Protein AF-A0A957K7X6-F1 (afdb_monomer)

pLDDT: mean 81.8, std 12.5, range [48.16, 97.62]

Secondary structure (DSSP, 8-state):
---SGGGHHHHHHHHHHHHHHHHHHHHHHTT--HHHHHHHHHHHHHHHHHHHHHHHHHHHHHHHHHT-TTS-HHHHHHHHHHHHHHTTSHHHHHHHHHHHHHHHH-SS------

Structure (mmCIF, N/CA/C/O backbone):
data_AF-A0A957K7X6-F1
#
_entry.id   AF-A0A957K7X6-F1
#
loop_
_atom_site.group_PDB
_atom_site.id
_atom_site.type_symbol
_atom_site.label_atom_id
_atom_site.label_alt_id
_atom_site.label_comp_id
_atom_site.label_asym_id
_atom_site.label_entity_id
_atom_site.label_seq_id
_atom_site.pdbx_PDB_ins_code
_atom_site.Cartn_x
_atom_site.Cartn_y
_atom_site.Cartn_z
_atom_site.occupancy
_atom_site.B_iso_or_equiv
_atom_site.auth_seq_id
_atom_site.auth_comp_id
_atom_site.auth_asym_id
_atom_site.auth_atom_id
_atom_site.pdbx_PDB_model_num
ATOM 1 N N . PRO A 1 1 ? 9.340 4.280 2.996 1.00 62.69 1 PRO A N 1
ATOM 2 C CA . PRO A 1 1 ? 8.726 5.262 2.063 1.00 62.69 1 PRO A CA 1
ATOM 3 C C . PRO A 1 1 ? 8.767 4.696 0.636 1.00 62.69 1 PRO A C 1
ATOM 5 O O . PRO A 1 1 ? 9.749 4.034 0.305 1.00 62.69 1 PRO A O 1
ATOM 8 N N . MET A 1 2 ? 7.713 4.879 -0.170 1.00 75.38 2 MET A N 1
ATOM 9 C CA . MET A 1 2 ? 7.698 4.403 -1.564 1.00 75.38 2 MET A CA 1
ATOM 10 C C . MET A 1 2 ? 8.484 5.336 -2.487 1.00 75.38 2 MET A C 1
ATOM 12 O O . MET A 1 2 ? 8.490 6.550 -2.300 1.00 75.38 2 MET A O 1
ATOM 16 N N . SER A 1 3 ? 9.129 4.757 -3.498 1.00 71.44 3 SER A N 1
ATOM 17 C CA . SER A 1 3 ? 9.793 5.510 -4.567 1.00 71.44 3 SER A CA 1
ATOM 18 C C . SER A 1 3 ? 8.741 6.152 -5.493 1.00 71.44 3 SER A C 1
ATOM 20 O O . SER A 1 3 ? 7.666 5.568 -5.658 1.00 71.44 3 SER A O 1
ATOM 22 N N . PRO A 1 4 ? 8.993 7.304 -6.149 1.00 70.12 4 PRO A N 1
ATOM 23 C CA . PRO A 1 4 ? 8.046 7.892 -7.109 1.00 70.12 4 PRO A CA 1
ATOM 24 C C . PRO A 1 4 ? 7.871 7.063 -8.398 1.00 70.12 4 PRO A C 1
ATOM 26 O O . PRO A 1 4 ? 7.083 7.425 -9.272 1.00 70.12 4 PRO A O 1
ATOM 29 N N . ILE A 1 5 ? 8.579 5.935 -8.529 1.00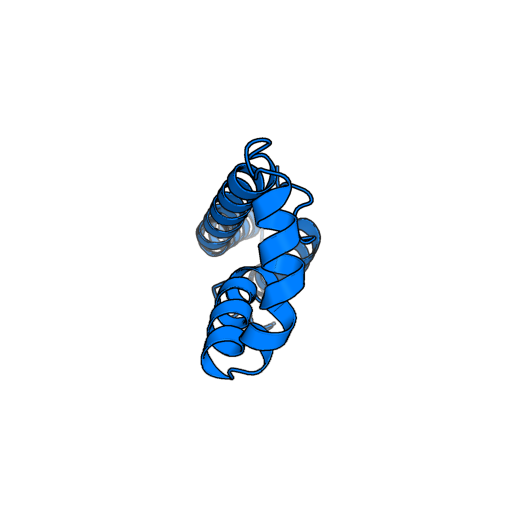 70.50 5 ILE A N 1
ATOM 30 C CA . ILE A 1 5 ? 8.499 5.024 -9.674 1.00 70.50 5 ILE A CA 1
ATOM 31 C C . ILE A 1 5 ? 7.047 4.616 -9.934 1.00 70.50 5 ILE A C 1
ATOM 33 O O . ILE A 1 5 ? 6.384 4.031 -9.074 1.00 70.50 5 ILE A O 1
ATOM 37 N N . ARG A 1 6 ? 6.579 4.923 -11.152 1.00 69.62 6 ARG A N 1
ATOM 38 C CA . ARG A 1 6 ? 5.246 4.585 -11.682 1.00 69.62 6 ARG A CA 1
ATOM 39 C C . ARG A 1 6 ? 4.074 5.024 -10.799 1.00 69.62 6 ARG A C 1
ATOM 41 O O . ARG A 1 6 ? 3.046 4.353 -10.803 1.00 69.62 6 ARG A O 1
ATOM 48 N N . ALA A 1 7 ? 4.234 6.099 -10.024 1.00 76.31 7 ALA A N 1
ATOM 49 C CA . ALA A 1 7 ? 3.184 6.628 -9.154 1.00 76.31 7 ALA A CA 1
ATOM 50 C C . ALA A 1 7 ? 2.548 5.572 -8.213 1.00 76.31 7 ALA A C 1
ATOM 52 O O . ALA A 1 7 ? 1.375 5.670 -7.869 1.00 76.31 7 ALA A O 1
ATOM 53 N N . GLN A 1 8 ? 3.303 4.559 -7.757 1.00 80.38 8 GLN A N 1
ATOM 54 C CA . GLN A 1 8 ? 2.740 3.514 -6.876 1.00 80.38 8 GLN A CA 1
ATOM 55 C C . GLN A 1 8 ? 2.163 4.074 -5.576 1.00 80.38 8 GLN A C 1
ATOM 57 O O . GLN A 1 8 ? 1.216 3.507 -5.043 1.00 80.38 8 GLN A O 1
ATOM 62 N N . GLY A 1 9 ? 2.709 5.199 -5.098 1.00 84.50 9 GLY A N 1
ATOM 63 C CA . GLY A 1 9 ? 2.212 5.916 -3.927 1.00 84.50 9 GLY A CA 1
ATOM 64 C C . GLY A 1 9 ? 0.700 6.121 -3.953 1.00 84.50 9 GLY A C 1
ATOM 65 O O . GLY A 1 9 ? 0.012 5.716 -3.021 1.00 84.50 9 GLY A O 1
ATOM 66 N N . ILE A 1 10 ? 0.184 6.694 -5.045 1.00 85.38 10 ILE A N 1
ATOM 67 C CA . ILE A 1 10 ? -1.245 6.998 -5.167 1.00 85.38 10 ILE A CA 1
ATOM 68 C C . ILE A 1 10 ? -2.079 5.744 -5.447 1.00 85.38 10 ILE A C 1
ATOM 70 O O . ILE A 1 10 ? -3.151 5.593 -4.869 1.00 85.38 10 ILE A O 1
ATOM 74 N N . ASN A 1 11 ? -1.569 4.807 -6.256 1.00 85.75 11 ASN A N 1
ATOM 75 C CA . ASN A 1 11 ? -2.274 3.554 -6.540 1.00 85.75 11 ASN A CA 1
ATOM 76 C C . ASN A 1 11 ? -2.509 2.744 -5.265 1.00 85.75 11 ASN A C 1
ATOM 78 O O . ASN A 1 11 ? -3.601 2.221 -5.058 1.00 85.75 11 ASN A O 1
ATOM 82 N N . LEU A 1 12 ? -1.495 2.648 -4.405 1.00 88.62 12 LEU A N 1
ATOM 83 C CA . LEU A 1 12 ? -1.603 1.908 -3.157 1.00 88.62 12 LEU A CA 1
ATOM 84 C C . LEU A 1 12 ? -2.499 2.635 -2.157 1.00 88.62 12 LEU A C 1
ATOM 86 O O . LEU A 1 12 ? -3.374 1.998 -1.587 1.00 88.62 12 LEU A O 1
ATOM 90 N N . ALA A 1 13 ? -2.372 3.961 -2.035 1.00 90.62 13 ALA A N 1
ATOM 91 C CA . ALA A 1 13 ? -3.214 4.755 -1.144 1.00 90.62 13 ALA A CA 1
ATOM 92 C C . ALA A 1 13 ? -4.711 4.608 -1.465 1.00 90.62 13 ALA A C 1
ATOM 94 O O . ALA A 1 13 ? -5.513 4.399 -0.561 1.00 90.62 13 ALA A O 1
ATOM 95 N N . LEU A 1 14 ? -5.097 4.648 -2.747 1.00 91.38 14 LEU A N 1
ATOM 96 C CA . LEU A 1 14 ? -6.497 4.451 -3.149 1.00 91.38 14 LEU A CA 1
A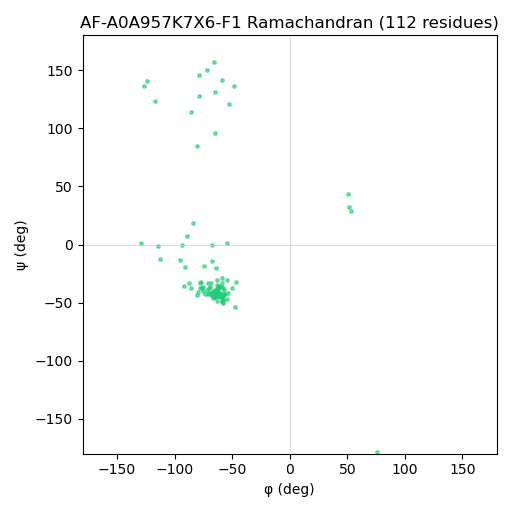TOM 97 C C . LEU A 1 14 ? -7.024 3.061 -2.765 1.00 91.38 14 LEU A C 1
ATOM 99 O O . LEU A 1 14 ? -8.185 2.916 -2.392 1.00 91.38 14 LEU A O 1
ATOM 103 N N . ARG A 1 15 ? -6.172 2.037 -2.830 1.00 92.06 15 ARG A N 1
ATOM 104 C CA . ARG A 1 15 ? -6.529 0.661 -2.458 1.00 92.06 15 ARG A CA 1
ATOM 105 C C . ARG A 1 15 ? -6.603 0.494 -0.944 1.00 92.06 15 ARG A C 1
ATOM 107 O O . ARG A 1 15 ? -7.523 -0.150 -0.449 1.00 92.06 15 ARG A O 1
ATOM 114 N N . ASP A 1 16 ? -5.677 1.117 -0.223 1.00 93.69 16 ASP A N 1
ATOM 115 C CA . ASP A 1 16 ? -5.658 1.142 1.237 1.00 93.69 16 ASP A CA 1
ATOM 116 C C . ASP A 1 16 ? -6.909 1.844 1.783 1.00 93.69 16 ASP A C 1
ATOM 118 O O . ASP A 1 16 ? -7.489 1.365 2.751 1.00 93.69 16 ASP A O 1
ATOM 122 N N . VAL A 1 17 ? -7.393 2.903 1.117 1.00 95.19 17 VAL A N 1
ATOM 123 C CA . VAL A 1 17 ? -8.664 3.569 1.458 1.00 95.19 17 VAL A CA 1
ATOM 124 C C . VAL A 1 17 ? -9.856 2.619 1.348 1.00 95.19 17 VAL A C 1
ATOM 126 O O . VAL A 1 17 ? -10.704 2.631 2.234 1.00 95.19 17 VAL A O 1
ATOM 129 N N . VAL A 1 18 ? -9.933 1.777 0.311 1.00 95.75 18 VAL A N 1
ATOM 130 C CA . VAL A 1 18 ? -11.045 0.817 0.169 1.00 95.75 18 VAL A CA 1
ATOM 131 C C . VAL A 1 18 ? -11.035 -0.212 1.299 1.00 95.75 18 VAL A C 1
ATOM 133 O O . VAL A 1 18 ? -12.073 -0.462 1.907 1.00 95.75 18 VAL A O 1
ATOM 136 N N . VAL A 1 19 ? -9.870 -0.776 1.629 1.00 96.12 19 VAL A N 1
ATOM 137 C CA . VAL A 1 19 ? -9.758 -1.736 2.740 1.00 96.12 19 VAL A CA 1
ATOM 138 C C . VAL A 1 19 ? -10.034 -1.059 4.081 1.00 96.12 19 VAL A C 1
ATOM 140 O O . VAL A 1 19 ? -10.782 -1.592 4.897 1.00 96.12 19 VAL A O 1
ATOM 143 N N . ALA A 1 20 ? -9.503 0.144 4.302 1.00 96.75 20 ALA A N 1
ATOM 144 C CA . ALA A 1 20 ? -9.784 0.911 5.509 1.00 96.75 20 ALA A CA 1
ATOM 145 C C . ALA A 1 20 ? -11.282 1.203 5.654 1.00 96.75 20 ALA A C 1
ATOM 147 O O . ALA A 1 20 ? -11.825 1.022 6.740 1.00 96.75 20 ALA A O 1
ATOM 148 N N . ALA A 1 21 ? -11.965 1.581 4.569 1.00 96.69 21 ALA A N 1
ATOM 149 C CA . ALA A 1 21 ? -13.411 1.765 4.571 1.00 96.69 21 ALA A CA 1
ATOM 150 C C . ALA A 1 21 ? -14.122 0.469 4.981 1.00 96.69 21 ALA A C 1
ATOM 152 O O . ALA A 1 21 ? -14.905 0.496 5.927 1.00 96.69 21 ALA A O 1
ATOM 153 N N . ASN A 1 22 ? -13.771 -0.666 4.360 1.00 96.88 22 ASN A N 1
ATOM 154 C CA . ASN A 1 22 ? -14.365 -1.972 4.658 1.00 96.88 22 ASN A CA 1
ATOM 155 C C . ASN A 1 22 ? -14.298 -2.353 6.147 1.00 96.88 22 ASN A C 1
ATOM 157 O O . ASN A 1 22 ? -15.265 -2.880 6.694 1.00 96.88 22 ASN A O 1
ATOM 161 N N . HIS A 1 23 ? -13.167 -2.085 6.805 1.00 96.38 23 HIS A N 1
ATOM 162 C CA . HIS A 1 23 ? -12.964 -2.433 8.216 1.00 96.38 23 HIS A CA 1
ATOM 163 C C . HIS A 1 23 ? -13.498 -1.372 9.189 1.00 96.38 23 HIS A C 1
ATOM 165 O O . HIS A 1 23 ? -14.022 -1.726 10.243 1.00 96.38 23 HIS A O 1
ATOM 171 N N . LEU A 1 24 ? -13.371 -0.079 8.872 1.00 97.00 24 LEU A N 1
ATOM 172 C CA . LEU A 1 24 ? -13.669 1.007 9.815 1.00 97.00 24 LEU A CA 1
ATOM 173 C C . LEU A 1 24 ? -15.112 1.506 9.732 1.00 97.00 24 LEU A C 1
ATOM 175 O O . LEU A 1 24 ? -15.686 1.852 10.761 1.00 97.00 24 LEU A O 1
ATOM 179 N N . THR A 1 25 ? -15.727 1.551 8.547 1.00 96.88 25 THR A N 1
ATOM 180 C CA . THR A 1 25 ? -17.084 2.103 8.390 1.00 96.88 25 THR A CA 1
ATOM 181 C C . THR A 1 25 ? -18.142 1.387 9.243 1.00 96.88 25 THR A C 1
ATOM 183 O O . THR A 1 25 ? -18.921 2.098 9.879 1.00 96.88 25 THR A O 1
ATOM 186 N N . PRO A 1 26 ? -18.188 0.041 9.337 1.00 95.81 26 PRO A N 1
ATOM 187 C CA . PRO A 1 26 ? -19.157 -0.646 10.194 1.00 95.81 26 PRO A CA 1
ATOM 188 C C . PRO A 1 26 ? -18.966 -0.288 11.671 1.00 95.81 26 PRO A C 1
A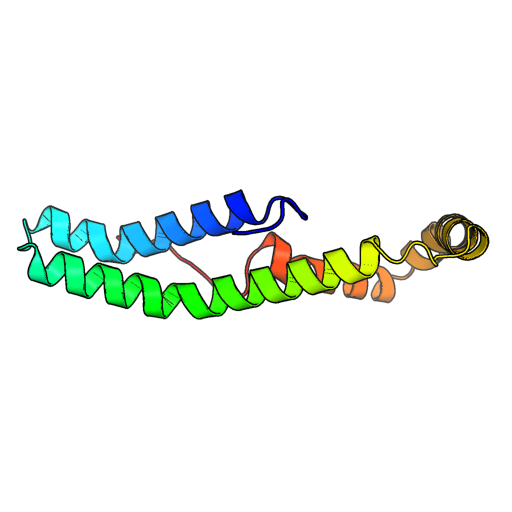TOM 190 O O . PRO A 1 26 ? -19.917 0.063 12.358 1.00 95.81 26 PRO A O 1
ATOM 193 N N . LEU A 1 27 ? -17.712 -0.273 12.131 1.00 96.25 27 LEU A N 1
ATOM 194 C CA . LEU A 1 27 ? -17.366 0.036 13.518 1.00 96.25 27 LEU A CA 1
ATOM 195 C C . LEU A 1 27 ? -17.723 1.475 13.896 1.00 96.25 27 LEU A C 1
ATOM 197 O O . LEU A 1 27 ? -18.203 1.727 14.998 1.00 96.25 27 LEU A O 1
ATOM 201 N N . LEU A 1 28 ? -17.519 2.421 12.979 1.00 94.88 28 LEU A N 1
ATOM 202 C CA . LEU A 1 28 ? -17.889 3.818 13.193 1.00 94.88 28 LEU A CA 1
ATOM 203 C C . LEU A 1 28 ? -19.412 4.011 13.206 1.00 94.88 28 LEU A C 1
ATOM 205 O O . LEU A 1 28 ? -19.904 4.793 14.014 1.00 94.88 28 LEU A O 1
ATOM 209 N N . ARG A 1 29 ? -20.165 3.290 12.359 1.00 95.69 29 ARG A N 1
ATOM 210 C CA . ARG A 1 29 ? -21.642 3.313 12.375 1.00 95.69 29 ARG A CA 1
ATOM 211 C C . ARG A 1 29 ? -22.204 2.815 13.711 1.00 95.69 29 ARG A C 1
ATOM 213 O O . ARG A 1 29 ? -23.170 3.391 14.206 1.00 95.69 29 ARG A O 1
ATOM 220 N N . ASP A 1 30 ? -21.555 1.823 14.313 1.00 94.69 30 ASP A N 1
ATOM 221 C CA . ASP A 1 30 ? -21.976 1.216 15.579 1.00 94.69 30 ASP A CA 1
ATOM 222 C C . ASP A 1 30 ? -21.394 1.913 16.826 1.00 94.69 30 ASP A C 1
ATOM 224 O O . ASP A 1 30 ? -21.572 1.430 17.944 1.00 94.69 30 ASP A O 1
ATOM 228 N N . ASN A 1 31 ? -20.704 3.053 16.665 1.00 94.12 31 ASN A N 1
ATOM 229 C CA . ASN A 1 31 ? -19.991 3.758 17.742 1.00 94.12 31 ASN A CA 1
ATOM 230 C C . ASN A 1 31 ? -19.062 2.833 18.552 1.00 94.12 31 ASN A C 1
ATOM 232 O O . ASN A 1 31 ? -19.025 2.876 19.786 1.00 94.12 31 ASN A O 1
ATOM 236 N N . ALA A 1 32 ? -18.317 1.972 17.856 1.00 94.25 32 ALA A N 1
ATOM 237 C CA . ALA A 1 32 ? -17.436 1.008 18.491 1.00 94.25 32 ALA A CA 1
ATOM 238 C C . ALA A 1 32 ? -16.371 1.699 19.373 1.00 94.25 32 ALA A C 1
ATOM 240 O O . ALA A 1 32 ? -15.819 2.738 19.000 1.00 94.25 32 ALA A O 1
ATOM 241 N N . PRO A 1 33 ? -16.035 1.118 20.539 1.00 94.75 33 PRO A N 1
ATOM 242 C CA . PRO A 1 33 ? -15.009 1.650 21.426 1.00 94.75 33 PRO A CA 1
ATOM 243 C C . PRO A 1 33 ? -13.617 1.576 20.786 1.00 94.75 33 PRO A C 1
ATOM 245 O O . PRO A 1 33 ? -13.348 0.713 19.949 1.00 94.75 33 PRO A O 1
ATOM 248 N N . GLY A 1 34 ? -12.696 2.422 21.263 1.00 94.62 34 GLY A N 1
ATOM 249 C CA . GLY A 1 34 ? -11.330 2.539 20.728 1.00 94.62 34 GLY A CA 1
ATOM 250 C C . GLY A 1 34 ? -10.581 1.208 20.584 1.00 94.62 34 GLY A C 1
ATOM 251 O O . GLY A 1 34 ? -9.958 0.974 19.559 1.00 94.62 34 GLY A O 1
ATOM 252 N N . VAL A 1 35 ? -10.754 0.273 21.525 1.00 96.25 35 VAL A N 1
ATOM 253 C CA . VAL A 1 35 ? -10.136 -1.066 21.457 1.00 96.25 35 VAL A CA 1
ATOM 254 C C . VAL A 1 35 ? -10.525 -1.860 20.200 1.00 96.25 35 VAL A C 1
ATOM 256 O O . VAL A 1 35 ? -9.723 -2.627 19.670 1.00 96.25 35 VAL A O 1
ATOM 259 N N . GLN A 1 36 ? -11.750 -1.685 19.695 1.00 94.81 36 GLN A N 1
ATOM 260 C CA . GLN A 1 36 ? -12.189 -2.339 18.461 1.00 94.81 36 GLN A CA 1
ATOM 261 C C . GLN A 1 36 ? -11.609 -1.648 17.225 1.00 94.81 36 GLN A C 1
ATOM 263 O O . GLN A 1 36 ? -11.294 -2.325 16.247 1.00 94.81 36 GLN A O 1
ATOM 268 N N . LEU A 1 37 ? -11.412 -0.327 17.283 1.00 96.44 37 LEU A N 1
ATOM 269 C CA . LEU A 1 37 ? -10.726 0.426 16.232 1.00 96.44 37 LEU A CA 1
ATOM 270 C C . LEU A 1 37 ? -9.242 0.038 16.152 1.00 96.44 37 LEU A C 1
ATOM 272 O O . LEU A 1 37 ? -8.738 -0.173 15.052 1.00 96.44 37 LEU A O 1
ATOM 276 N N . ASP A 1 38 ? -8.572 -0.157 17.290 1.00 97.62 38 ASP A N 1
ATOM 277 C CA . ASP A 1 38 ? -7.185 -0.639 17.339 1.00 97.62 38 ASP A CA 1
ATOM 278 C C . ASP A 1 38 ? -7.065 -2.048 16.741 1.00 97.62 38 ASP A C 1
ATOM 280 O O . ASP A 1 38 ? -6.185 -2.328 15.921 1.00 97.62 38 ASP A O 1
ATOM 284 N N . ALA A 1 39 ? -8.000 -2.939 17.088 1.00 97.19 39 ALA A N 1
ATOM 285 C CA . ALA A 1 39 ? -8.060 -4.276 16.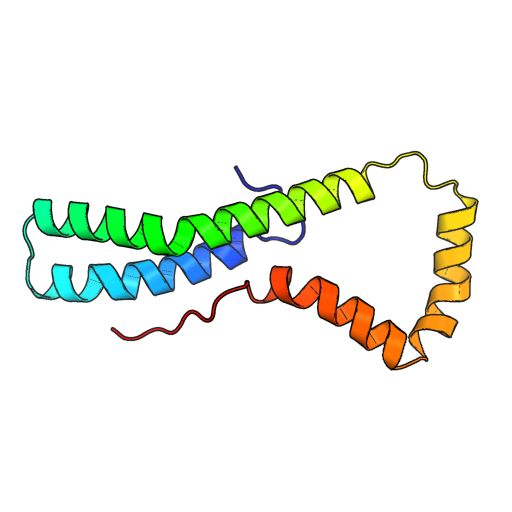508 1.00 97.19 39 ALA A CA 1
ATOM 286 C C . ALA A 1 39 ? -8.314 -4.238 14.990 1.00 97.19 39 ALA A C 1
ATOM 288 O O . ALA A 1 39 ? -7.741 -5.038 14.248 1.00 97.19 39 ALA A O 1
ATOM 289 N N . ALA A 1 40 ? -9.147 -3.311 14.512 1.00 96.88 40 ALA A N 1
ATOM 290 C CA . ALA A 1 40 ? -9.380 -3.108 13.086 1.00 96.88 40 ALA A CA 1
ATOM 291 C C . ALA A 1 40 ? -8.137 -2.567 12.372 1.00 96.88 40 ALA A C 1
ATOM 293 O O . ALA A 1 40 ? -7.789 -3.072 11.307 1.00 96.88 40 ALA A O 1
ATOM 294 N N . ALA A 1 41 ? -7.415 -1.618 12.973 1.00 96.62 41 ALA A N 1
ATOM 295 C CA . ALA A 1 41 ? -6.155 -1.109 12.436 1.00 96.62 41 ALA A CA 1
ATOM 296 C C . ALA A 1 41 ? -5.117 -2.231 12.266 1.00 96.62 41 ALA A C 1
ATOM 298 O O . ALA A 1 41 ? -4.509 -2.346 11.201 1.00 96.62 41 ALA A O 1
ATOM 299 N N . ALA A 1 42 ? -4.990 -3.123 13.255 1.00 97.50 42 ALA A N 1
ATOM 300 C CA . ALA A 1 42 ? -4.112 -4.290 13.163 1.00 97.50 42 ALA A CA 1
ATOM 301 C C . ALA A 1 42 ? -4.520 -5.258 12.034 1.00 97.50 42 ALA A C 1
ATOM 303 O O . ALA A 1 42 ? -3.661 -5.812 11.345 1.00 97.50 42 ALA A O 1
ATOM 304 N N . ARG A 1 43 ? -5.827 -5.453 11.803 1.00 96.81 43 ARG A N 1
ATOM 305 C CA . ARG A 1 43 ? -6.332 -6.282 10.691 1.00 96.81 43 ARG A CA 1
ATOM 306 C C . ARG A 1 43 ? -6.047 -5.651 9.332 1.00 96.81 43 ARG A C 1
ATOM 308 O O . ARG A 1 43 ? -5.586 -6.355 8.437 1.00 96.81 43 ARG A O 1
ATOM 315 N N . ILE A 1 44 ? -6.267 -4.342 9.198 1.00 96.56 44 ILE A N 1
ATOM 316 C CA . ILE A 1 44 ? -5.929 -3.588 7.984 1.00 96.56 44 ILE A CA 1
ATOM 317 C C . ILE A 1 44 ? -4.433 -3.736 7.696 1.00 96.56 44 ILE A C 1
ATOM 319 O O . ILE A 1 44 ? -4.057 -4.077 6.5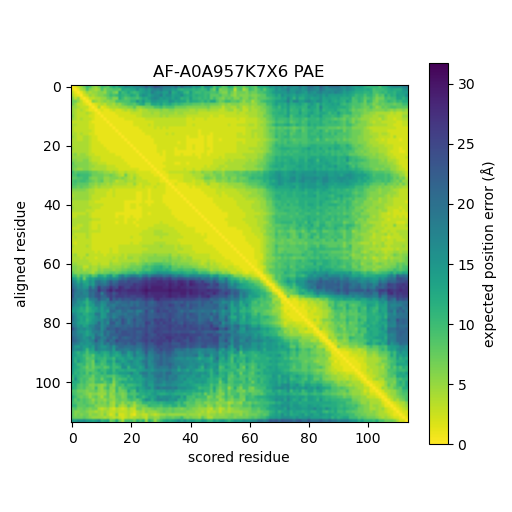78 1.00 96.56 44 ILE A O 1
ATOM 323 N N . GLU A 1 45 ? -3.565 -3.545 8.693 1.00 95.62 45 GLU A N 1
ATOM 324 C CA . GLU A 1 45 ? -2.123 -3.718 8.503 1.00 95.62 45 GLU A CA 1
ATOM 325 C C . GLU A 1 45 ? -1.780 -5.140 8.039 1.00 95.62 45 GLU A C 1
ATOM 327 O O . GLU A 1 45 ? -1.075 -5.303 7.042 1.00 95.62 45 GLU A O 1
ATOM 332 N N . ALA A 1 46 ? -2.316 -6.167 8.703 1.00 95.88 46 ALA A N 1
ATOM 333 C CA . ALA A 1 46 ? -2.068 -7.561 8.339 1.00 95.88 46 ALA A CA 1
ATOM 334 C C . ALA A 1 46 ? -2.501 -7.887 6.896 1.00 95.88 46 ALA A C 1
ATOM 336 O O . ALA A 1 46 ? -1.811 -8.634 6.200 1.00 95.88 46 ALA A O 1
ATOM 337 N N . GLU A 1 47 ? -3.606 -7.302 6.430 1.00 94.50 47 GLU A N 1
ATOM 338 C CA . GLU A 1 47 ? -4.120 -7.480 5.070 1.00 94.50 47 GLU A CA 1
ATOM 339 C C . GLU A 1 47 ? -3.278 -6.734 4.020 1.00 94.50 47 GLU A C 1
ATOM 341 O O . GLU A 1 47 ? -2.982 -7.274 2.951 1.00 94.50 47 GLU A O 1
ATOM 346 N N . ARG A 1 48 ? -2.862 -5.493 4.307 1.00 94.00 48 ARG A N 1
ATOM 347 C CA . ARG A 1 48 ? -2.201 -4.615 3.323 1.00 94.00 48 ARG A CA 1
ATOM 348 C C . ARG A 1 48 ? -0.689 -4.797 3.256 1.00 94.00 48 ARG A C 1
ATOM 350 O O . ARG A 1 48 ? -0.100 -4.672 2.179 1.00 94.00 48 ARG A O 1
ATOM 357 N N . LEU A 1 49 ? -0.037 -5.114 4.374 1.00 93.69 49 LEU A N 1
ATOM 358 C CA . LEU A 1 49 ? 1.423 -5.157 4.481 1.00 93.69 49 LEU A CA 1
ATOM 359 C C . LEU A 1 49 ? 2.109 -6.103 3.472 1.00 93.69 49 LEU A C 1
ATOM 361 O O . LEU A 1 49 ? 3.148 -5.709 2.926 1.00 93.69 49 LEU A O 1
ATOM 365 N N . PRO A 1 50 ? 1.575 -7.302 3.153 1.00 92.94 50 PRO A N 1
ATOM 366 C CA . PRO A 1 50 ? 2.158 -8.161 2.122 1.00 92.94 50 PRO A CA 1
ATOM 367 C C . PRO A 1 50 ? 2.186 -7.504 0.734 1.00 92.94 50 PRO A C 1
ATOM 369 O O . PRO A 1 50 ? 3.209 -7.559 0.045 1.00 92.94 50 PRO A O 1
ATOM 372 N N . GLU A 1 51 ? 1.098 -6.837 0.334 1.00 89.69 51 GLU A N 1
ATOM 373 C CA . GLU A 1 51 ? 1.018 -6.135 -0.952 1.00 89.69 51 GLU A CA 1
ATOM 374 C C . GLU A 1 51 ? 1.955 -4.920 -0.977 1.00 89.69 51 GLU A C 1
ATOM 376 O O . GLU A 1 51 ? 2.702 -4.741 -1.943 1.00 89.69 51 GLU A O 1
ATOM 381 N N . ILE A 1 52 ? 1.993 -4.138 0.110 1.00 90.12 52 ILE A N 1
ATOM 382 C CA . ILE A 1 52 ? 2.891 -2.983 0.245 1.00 90.12 52 ILE A CA 1
ATOM 383 C C . ILE A 1 52 ? 4.354 -3.412 0.080 1.00 90.12 52 ILE A C 1
ATOM 385 O O . ILE A 1 52 ? 5.102 -2.808 -0.695 1.00 90.12 52 ILE A O 1
ATOM 389 N N . ARG A 1 53 ? 4.770 -4.487 0.759 1.00 91.19 53 ARG A N 1
ATOM 390 C CA . ARG A 1 53 ? 6.138 -5.020 0.660 1.00 91.19 53 ARG A CA 1
ATOM 391 C C . ARG A 1 53 ? 6.464 -5.497 -0.753 1.00 91.19 53 ARG A C 1
ATOM 393 O O . ARG A 1 53 ? 7.567 -5.248 -1.242 1.00 91.19 53 ARG A O 1
ATOM 400 N N . ARG A 1 54 ? 5.516 -6.148 -1.435 1.00 87.81 54 ARG A N 1
ATOM 401 C CA . ARG A 1 54 ? 5.704 -6.599 -2.821 1.00 87.81 54 ARG A CA 1
ATOM 402 C C . ARG A 1 54 ? 5.854 -5.421 -3.783 1.00 87.81 54 ARG A C 1
ATOM 404 O O . ARG A 1 54 ? 6.776 -5.433 -4.599 1.00 87.81 54 ARG A O 1
ATOM 411 N N . ALA A 1 55 ? 5.016 -4.393 -3.658 1.00 86.25 55 ALA A N 1
ATOM 412 C CA . ALA A 1 55 ? 5.125 -3.175 -4.458 1.00 86.25 55 ALA A CA 1
ATOM 413 C C . ALA A 1 55 ? 6.488 -2.493 -4.249 1.00 86.25 55 ALA A C 1
ATOM 415 O O . ALA A 1 55 ? 7.183 -2.190 -5.218 1.00 86.25 55 ALA A O 1
ATOM 416 N N . GLN A 1 56 ? 6.932 -2.349 -2.997 1.00 87.12 56 GLN A N 1
ATOM 417 C CA . GLN A 1 56 ? 8.249 -1.791 -2.670 1.00 87.12 56 GLN A CA 1
ATOM 418 C C . GLN A 1 56 ? 9.404 -2.614 -3.261 1.00 87.12 56 GLN A C 1
ATOM 420 O O . GLN A 1 56 ? 10.348 -2.046 -3.812 1.00 87.12 56 GLN A O 1
ATOM 425 N N . ALA A 1 57 ? 9.331 -3.947 -3.201 1.00 87.19 57 ALA A N 1
ATOM 426 C CA . ALA A 1 57 ? 10.343 -4.823 -3.790 1.00 87.19 57 ALA A CA 1
ATOM 427 C C . ALA A 1 57 ? 10.426 -4.666 -5.319 1.00 87.19 57 ALA A C 1
ATOM 429 O O . ALA A 1 57 ? 11.525 -4.591 -5.876 1.00 87.19 57 ALA A O 1
ATOM 430 N N . LEU A 1 58 ? 9.278 -4.563 -5.998 1.00 83.50 58 LEU A N 1
ATOM 431 C CA . LEU A 1 58 ? 9.223 -4.309 -7.439 1.00 83.50 58 LEU A CA 1
ATOM 432 C C . LEU A 1 58 ? 9.793 -2.930 -7.791 1.00 83.50 58 LEU A C 1
ATOM 434 O O . LEU A 1 58 ? 10.604 -2.833 -8.709 1.00 83.50 58 LEU A O 1
ATOM 438 N N . GLN A 1 59 ? 9.458 -1.888 -7.025 1.00 82.81 59 GLN A N 1
ATOM 439 C CA . GLN A 1 59 ? 10.024 -0.551 -7.216 1.00 82.81 59 GLN A CA 1
ATOM 440 C C . GLN A 1 59 ? 11.543 -0.529 -7.044 1.00 82.81 59 GLN A C 1
ATOM 442 O O . 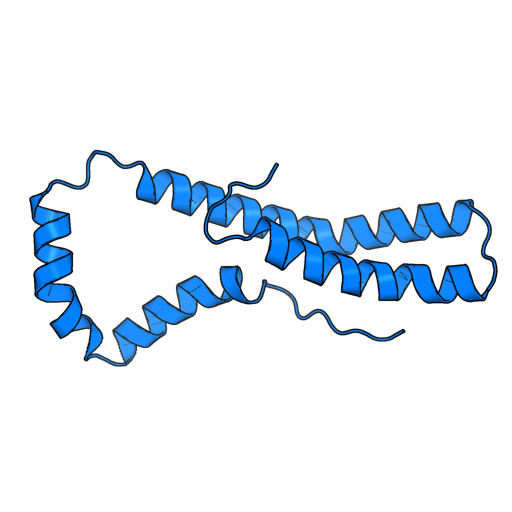GLN A 1 59 ? 12.239 0.082 -7.849 1.00 82.81 59 GLN A O 1
ATOM 447 N N . LEU A 1 60 ? 12.078 -1.207 -6.025 1.00 83.56 60 LEU A N 1
ATOM 448 C CA . LEU A 1 60 ? 13.524 -1.314 -5.815 1.00 83.56 60 LEU A CA 1
ATOM 449 C C . LEU A 1 60 ? 14.208 -2.057 -6.967 1.00 83.56 60 LEU A C 1
ATOM 451 O O . LEU A 1 60 ? 15.305 -1.677 -7.380 1.00 83.56 60 LEU A O 1
ATOM 455 N N . ARG A 1 61 ? 13.566 -3.097 -7.512 1.00 80.81 61 ARG A N 1
ATOM 456 C CA . ARG A 1 61 ? 14.072 -3.825 -8.681 1.00 80.81 61 ARG A CA 1
ATOM 457 C C . ARG A 1 61 ? 14.088 -2.945 -9.930 1.00 80.81 61 ARG A C 1
ATOM 459 O O . ARG A 1 61 ? 15.081 -2.952 -10.652 1.00 80.81 61 ARG A O 1
ATOM 466 N N . GLU A 1 62 ? 13.028 -2.174 -10.167 1.00 76.31 62 GLU A N 1
ATOM 467 C CA . GLU A 1 62 ? 12.974 -1.219 -11.279 1.00 76.31 62 GLU A CA 1
ATOM 468 C C . GLU A 1 62 ? 13.979 -0.079 -11.109 1.00 76.31 62 GLU A C 1
ATOM 470 O O . GLU A 1 62 ? 14.662 0.257 -12.072 1.00 76.31 62 GLU A O 1
ATOM 475 N N . ALA A 1 63 ? 14.144 0.451 -9.893 1.00 75.56 63 ALA A N 1
ATOM 476 C CA . ALA A 1 63 ? 15.152 1.463 -9.592 1.00 75.56 63 ALA A CA 1
ATOM 477 C C . ALA A 1 63 ? 16.553 0.944 -9.943 1.00 75.56 63 ALA A C 1
ATOM 479 O O . ALA A 1 63 ? 17.280 1.575 -10.700 1.00 75.56 63 ALA A O 1
ATOM 480 N N . ARG A 1 64 ? 16.910 -0.261 -9.480 1.00 72.19 64 ARG A N 1
ATOM 481 C CA . ARG A 1 64 ? 18.203 -0.892 -9.799 1.00 72.19 64 ARG A CA 1
ATOM 482 C C . ARG A 1 64 ? 18.376 -1.181 -11.296 1.00 72.19 64 ARG A C 1
ATOM 484 O O . ARG A 1 64 ? 19.499 -1.167 -11.786 1.00 72.19 64 ARG A O 1
ATOM 491 N N . GLY A 1 65 ? 17.285 -1.443 -12.018 1.00 65.62 65 GLY A N 1
ATOM 492 C CA . GLY A 1 65 ? 17.295 -1.647 -13.469 1.00 65.62 65 GLY A CA 1
ATOM 493 C C . GLY A 1 65 ? 17.450 -0.353 -14.280 1.00 65.62 65 GLY A C 1
ATOM 494 O O . GLY A 1 65 ? 18.130 -0.373 -15.304 1.00 65.62 65 GLY A O 1
ATOM 495 N N . GLN A 1 66 ? 16.856 0.756 -13.819 1.00 55.72 66 GLN A N 1
ATOM 496 C CA . GLN A 1 66 ? 16.945 2.091 -14.437 1.00 55.72 66 GLN A CA 1
ATOM 497 C C . GLN A 1 66 ? 18.277 2.791 -14.138 1.00 55.72 66 GLN A C 1
ATOM 499 O O . GLN A 1 66 ? 18.835 3.423 -15.028 1.00 55.72 66 GLN A O 1
ATOM 504 N N . PHE A 1 67 ? 18.823 2.629 -12.929 1.00 48.16 67 PHE A N 1
ATOM 505 C CA . PHE A 1 67 ? 20.114 3.196 -12.509 1.00 48.16 67 PHE A CA 1
ATOM 506 C C . PHE A 1 67 ? 21.326 2.346 -12.911 1.00 48.16 67 PHE A C 1
ATOM 508 O O . PHE A 1 67 ? 22.417 2.506 -12.372 1.00 48.16 67 PHE A O 1
ATOM 515 N N . ASN A 1 68 ? 21.176 1.436 -13.875 1.00 50.38 68 ASN A N 1
ATOM 516 C CA . ASN A 1 68 ? 22.344 0.855 -14.517 1.00 50.38 68 ASN A CA 1
ATOM 517 C C . ASN A 1 68 ? 22.838 1.864 -15.568 1.00 50.38 68 ASN A C 1
ATOM 519 O O . ASN A 1 68 ? 22.557 1.728 -16.757 1.00 50.38 68 ASN A O 1
ATOM 523 N N . GLU A 1 69 ? 23.648 2.837 -15.143 1.00 52.66 69 GLU A N 1
ATOM 524 C CA . GLU A 1 69 ? 24.464 3.732 -15.997 1.00 52.66 69 GLU A CA 1
ATOM 525 C C . GLU A 1 69 ? 25.389 2.969 -16.981 1.00 52.66 69 GLU A C 1
ATOM 527 O O . GLU A 1 69 ? 26.129 3.553 -17.767 1.00 52.66 69 GLU A O 1
ATOM 532 N N . ARG A 1 70 ? 25.325 1.632 -16.974 1.00 51.88 70 ARG A N 1
ATOM 533 C CA . ARG A 1 70 ? 25.995 0.688 -17.869 1.00 51.88 70 ARG A CA 1
ATOM 534 C C . ARG A 1 70 ? 25.191 0.233 -19.086 1.00 51.88 70 ARG A C 1
ATOM 536 O O . ARG A 1 70 ? 25.739 -0.550 -19.867 1.00 51.88 70 ARG A O 1
ATOM 543 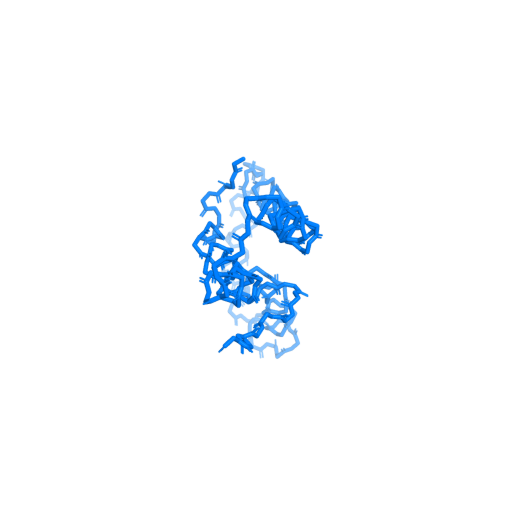N N . TRP A 1 71 ? 23.947 0.672 -19.299 1.00 53.47 71 TRP A N 1
ATOM 544 C CA . TRP A 1 71 ? 23.329 0.477 -20.617 1.00 53.47 71 TRP A CA 1
ATOM 545 C C . TRP A 1 71 ? 24.129 1.292 -21.629 1.00 53.47 71 TRP A C 1
ATOM 547 O O . TRP A 1 71 ? 23.943 2.497 -21.772 1.00 53.47 71 TRP A O 1
ATOM 557 N N . LYS A 1 72 ? 25.079 0.626 -22.298 1.00 66.00 72 LYS A N 1
ATOM 558 C CA . LYS A 1 72 ? 25.895 1.226 -23.353 1.00 66.00 72 LYS A CA 1
ATOM 559 C C . LYS A 1 72 ? 24.942 1.949 -24.317 1.00 66.00 72 LYS A C 1
ATOM 561 O O . LYS A 1 72 ? 23.932 1.341 -24.675 1.00 66.00 72 LYS A O 1
ATOM 566 N N . PRO A 1 73 ? 25.246 3.174 -24.780 1.00 73.75 73 PRO A N 1
ATOM 567 C CA . PRO A 1 73 ? 24.394 3.928 -25.711 1.00 73.75 73 PRO A CA 1
ATOM 568 C C . PRO A 1 73 ? 23.899 3.089 -26.900 1.00 73.75 73 PRO A C 1
ATOM 570 O O . PRO A 1 73 ? 22.765 3.222 -27.350 1.00 73.75 73 PRO A O 1
ATOM 573 N N . PHE A 1 74 ? 24.726 2.133 -27.329 1.00 76.50 74 PHE A N 1
ATOM 574 C CA . PHE A 1 74 ? 24.396 1.123 -28.325 1.00 76.50 74 PHE A CA 1
ATOM 575 C C . PHE A 1 74 ? 23.175 0.248 -27.985 1.00 76.50 74 PHE A C 1
ATOM 577 O O . PHE A 1 74 ? 22.357 0.007 -28.860 1.00 76.50 74 PHE A O 1
ATOM 584 N N . LEU A 1 75 ? 23.009 -0.219 -26.743 1.00 76.62 75 LEU A N 1
ATOM 585 C CA . LEU A 1 75 ? 21.862 -1.047 -26.344 1.00 76.62 75 LEU A CA 1
ATOM 586 C C . LEU A 1 75 ? 20.555 -0.249 -26.336 1.00 76.62 75 LEU A C 1
ATOM 588 O O . LEU A 1 75 ? 19.521 -0.785 -26.721 1.00 76.62 75 LEU A O 1
ATOM 592 N N . ILE A 1 76 ? 20.603 1.026 -25.937 1.00 73.19 76 ILE A N 1
ATOM 593 C CA . ILE A 1 76 ? 19.444 1.932 -25.981 1.00 73.19 76 ILE A CA 1
ATOM 594 C C . ILE A 1 76 ? 19.056 2.204 -27.438 1.00 73.19 76 ILE A C 1
ATOM 596 O O . ILE A 1 76 ? 17.886 2.084 -27.798 1.00 73.19 76 ILE A O 1
ATOM 600 N N . TRP A 1 77 ? 20.040 2.496 -28.294 1.00 80.75 77 TRP A N 1
ATOM 601 C CA . TRP A 1 77 ? 19.826 2.672 -29.730 1.00 80.75 77 TRP A CA 1
ATOM 602 C C . TRP A 1 77 ? 19.271 1.402 -30.391 1.00 80.75 77 TRP A C 1
ATOM 604 O O . TRP A 1 77 ? 18.284 1.464 -31.124 1.00 80.75 77 TRP A O 1
ATOM 614 N N . LEU A 1 78 ? 19.841 0.236 -30.076 1.00 79.50 78 LEU A N 1
ATOM 615 C CA . LEU A 1 78 ? 19.393 -1.057 -30.590 1.00 79.50 78 LEU A CA 1
ATOM 616 C C . LEU A 1 78 ? 17.957 -1.359 -30.145 1.00 79.50 78 LEU A C 1
ATOM 618 O O . LEU A 1 78 ? 17.137 -1.775 -30.961 1.00 79.50 78 LEU A O 1
ATOM 622 N N . ALA A 1 79 ? 17.627 -1.097 -28.877 1.00 76.50 79 ALA A N 1
ATOM 623 C CA . ALA A 1 79 ? 16.277 -1.261 -28.349 1.00 76.50 79 ALA A CA 1
ATOM 624 C C . ALA A 1 79 ? 15.272 -0.301 -29.008 1.00 76.50 79 ALA A C 1
ATOM 626 O O . ALA A 1 79 ? 14.165 -0.722 -29.325 1.00 76.50 79 ALA A O 1
ATOM 627 N N . GLY A 1 80 ? 15.646 0.956 -29.271 1.00 74.44 80 GLY A N 1
ATOM 628 C CA . GLY A 1 80 ? 14.799 1.914 -29.993 1.00 74.44 80 GLY A CA 1
ATOM 629 C C . GLY A 1 80 ? 14.600 1.559 -31.471 1.00 74.44 80 GLY A C 1
ATOM 630 O O . GLY A 1 80 ? 13.521 1.774 -32.016 1.00 74.44 80 GLY A O 1
ATOM 631 N N . THR A 1 81 ? 15.611 0.957 -32.101 1.00 80.56 81 THR A N 1
ATOM 632 C CA . THR A 1 81 ? 15.584 0.588 -33.526 1.00 80.56 81 THR A CA 1
ATOM 633 C C . THR A 1 81 ? 14.826 -0.722 -33.762 1.00 80.56 81 THR A C 1
ATOM 635 O O . THR A 1 81 ? 14.012 -0.817 -34.678 1.00 80.56 81 THR A O 1
ATOM 638 N N . LEU A 1 82 ? 15.051 -1.735 -32.918 1.00 77.44 82 LEU A N 1
ATOM 639 C CA . LEU A 1 82 ? 14.412 -3.052 -33.037 1.00 77.44 82 LEU A CA 1
ATOM 640 C C . LEU A 1 82 ? 13.095 -3.157 -32.255 1.00 77.44 82 LEU A C 1
ATOM 642 O O . LEU A 1 82 ? 12.271 -4.023 -32.550 1.00 77.44 82 LEU A O 1
ATOM 646 N N . GLY A 1 83 ? 12.867 -2.276 -31.281 1.00 71.50 83 GLY A N 1
ATOM 647 C CA . GLY A 1 83 ? 11.672 -2.249 -30.436 1.00 71.50 83 GLY A CA 1
ATOM 648 C C . GLY A 1 83 ? 10.353 -2.184 -31.215 1.00 71.50 83 GLY A C 1
ATOM 649 O O . GLY A 1 83 ? 9.475 -3.000 -30.940 1.00 71.50 83 GLY A O 1
ATOM 650 N N . PRO A 1 84 ? 10.195 -1.305 -32.224 1.00 72.12 84 PRO A N 1
ATOM 651 C CA . PRO A 1 84 ? 8.982 -1.242 -33.042 1.00 72.12 84 PRO A CA 1
ATOM 652 C C . PRO A 1 84 ? 8.728 -2.518 -33.855 1.00 72.12 84 PRO A C 1
ATOM 654 O O . PRO A 1 84 ? 7.581 -2.925 -34.028 1.00 72.12 84 PRO A O 1
ATOM 657 N N . ALA A 1 85 ? 9.787 -3.182 -34.327 1.00 75.31 85 ALA A N 1
ATOM 658 C CA . ALA A 1 85 ? 9.676 -4.450 -35.046 1.00 75.31 85 ALA A CA 1
ATOM 659 C C . ALA A 1 85 ? 9.298 -5.603 -34.101 1.00 75.31 85 ALA A C 1
ATOM 661 O O . ALA A 1 85 ? 8.461 -6.433 -34.446 1.00 75.31 85 ALA A O 1
ATOM 662 N N . MET A 1 86 ? 9.852 -5.614 -32.886 1.00 67.06 86 MET A N 1
ATOM 663 C CA . MET A 1 86 ? 9.533 -6.590 -31.838 1.00 67.06 86 MET A CA 1
ATOM 664 C C . MET A 1 86 ? 8.130 -6.378 -31.241 1.00 67.06 86 MET A C 1
ATOM 666 O O . MET A 1 86 ? 7.441 -7.342 -30.915 1.00 67.06 86 MET A O 1
ATOM 670 N N . GLY A 1 87 ? 7.666 -5.129 -31.156 1.00 63.28 87 GLY A N 1
ATOM 671 C CA . GLY A 1 87 ? 6.328 -4.760 -30.682 1.00 63.28 87 GLY A CA 1
ATOM 672 C C . GLY A 1 87 ? 5.186 -5.203 -31.602 1.00 63.28 87 GLY A C 1
ATOM 673 O O . GLY A 1 87 ? 4.038 -5.227 -31.169 1.00 63.28 87 GLY A O 1
ATOM 674 N N . ARG A 1 88 ? 5.490 -5.603 -32.845 1.00 67.88 88 ARG A N 1
ATOM 675 C CA . ARG A 1 88 ? 4.526 -6.219 -33.774 1.00 67.88 88 ARG A CA 1
ATOM 676 C C . ARG A 1 88 ? 4.197 -7.667 -33.424 1.00 67.88 88 ARG A C 1
ATOM 678 O O . ARG A 1 88 ? 3.177 -8.184 -33.872 1.00 67.88 88 ARG A O 1
ATOM 685 N N . TYR A 1 89 ? 5.032 -8.324 -32.622 1.00 78.75 89 TYR A N 1
ATOM 686 C CA . TYR A 1 89 ? 4.760 -9.679 -32.176 1.00 78.75 89 TYR A CA 1
ATOM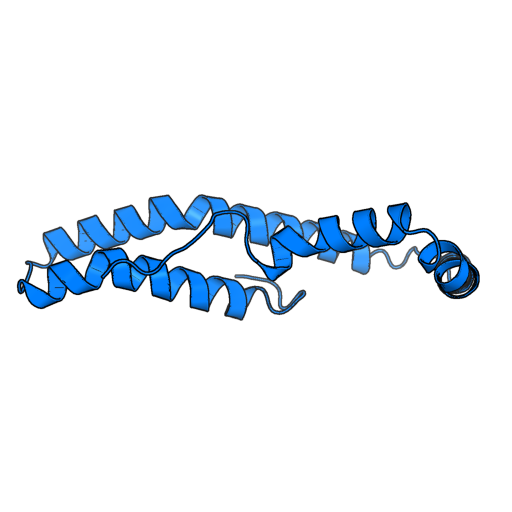 687 C C . TYR A 1 89 ? 3.878 -9.652 -30.929 1.00 78.75 89 TYR A C 1
ATOM 689 O O . TYR A 1 89 ? 4.299 -9.240 -29.845 1.00 78.75 89 TYR A O 1
ATOM 697 N N . ALA A 1 90 ? 2.652 -10.156 -31.073 1.00 72.12 90 ALA A N 1
ATOM 698 C CA . ALA A 1 90 ? 1.655 -10.182 -30.005 1.00 72.12 90 ALA A CA 1
ATOM 699 C C . ALA A 1 90 ? 2.159 -10.857 -28.713 1.00 72.12 90 ALA A C 1
ATOM 701 O O . ALA A 1 90 ? 1.762 -10.461 -27.619 1.00 72.12 90 ALA A O 1
ATOM 702 N N . PHE A 1 91 ? 3.061 -11.843 -28.810 1.00 79.31 91 PHE A N 1
ATOM 703 C CA . PHE A 1 91 ? 3.643 -12.497 -27.633 1.00 79.31 91 PHE A CA 1
ATOM 704 C C . PHE A 1 91 ? 4.560 -11.554 -26.834 1.00 79.31 91 PHE A C 1
ATOM 706 O O . PHE A 1 91 ? 4.478 -11.520 -25.607 1.00 79.31 91 PHE A O 1
ATOM 713 N N . ALA A 1 92 ? 5.388 -10.751 -27.510 1.00 73.19 92 ALA A N 1
ATOM 714 C CA . ALA A 1 92 ? 6.313 -9.819 -26.871 1.00 73.19 92 ALA A CA 1
ATOM 715 C C . ALA A 1 92 ? 5.549 -8.663 -26.213 1.00 73.19 92 ALA A C 1
ATOM 717 O O . ALA A 1 92 ? 5.822 -8.304 -25.068 1.00 73.19 92 ALA A O 1
ATOM 718 N N . GLN A 1 93 ? 4.524 -8.146 -26.897 1.00 73.75 93 GLN A N 1
ATOM 719 C CA . GLN A 1 93 ? 3.633 -7.123 -26.352 1.00 73.75 93 GLN A CA 1
ATOM 720 C C . GLN A 1 93 ? 2.886 -7.625 -25.107 1.00 73.75 93 GLN A C 1
ATOM 722 O O . GLN A 1 93 ? 2.826 -6.920 -24.100 1.00 73.75 93 GLN A O 1
ATOM 727 N N . ARG A 1 94 ? 2.356 -8.856 -25.136 1.00 77.56 94 ARG A N 1
ATOM 728 C CA . ARG A 1 94 ? 1.677 -9.467 -23.981 1.00 77.56 94 ARG A CA 1
ATOM 729 C C . ARG A 1 94 ? 2.623 -9.694 -22.809 1.00 77.56 94 ARG A C 1
ATOM 731 O O . ARG A 1 94 ? 2.258 -9.358 -21.690 1.00 77.56 94 ARG A O 1
ATOM 738 N N . ALA A 1 95 ? 3.829 -10.208 -23.048 1.00 76.81 95 ALA A N 1
ATOM 739 C CA . ALA A 1 95 ? 4.824 -10.406 -21.994 1.00 76.81 95 ALA A CA 1
ATOM 740 C C . ALA A 1 95 ? 5.239 -9.075 -21.345 1.00 76.81 95 ALA A C 1
ATOM 742 O O . ALA A 1 95 ? 5.323 -8.977 -20.121 1.00 76.81 95 ALA A O 1
ATOM 743 N N . TRP A 1 96 ? 5.430 -8.030 -22.155 1.00 71.06 96 TRP A N 1
ATOM 744 C CA . TRP A 1 96 ? 5.743 -6.685 -21.675 1.00 71.06 96 TRP A CA 1
ATOM 745 C C . TRP A 1 96 ? 4.598 -6.078 -20.859 1.00 71.06 96 TRP A C 1
ATOM 747 O O . TRP A 1 96 ? 4.829 -5.529 -19.785 1.00 71.06 96 TRP A O 1
ATOM 757 N N . LEU A 1 97 ? 3.354 -6.190 -21.337 1.00 74.06 97 LEU A N 1
ATOM 758 C CA . LEU A 1 97 ? 2.175 -5.710 -20.614 1.00 74.06 97 LEU A CA 1
ATOM 759 C C . LEU A 1 97 ? 1.950 -6.491 -19.315 1.00 74.06 97 LEU A C 1
ATOM 761 O O . LEU A 1 97 ? 1.687 -5.870 -18.288 1.00 74.06 97 LEU A O 1
ATOM 765 N N . ALA A 1 98 ? 2.136 -7.814 -19.334 1.00 72.25 98 ALA A N 1
ATOM 766 C CA . ALA A 1 98 ? 1.993 -8.677 -18.164 1.00 72.25 98 ALA A CA 1
ATOM 767 C C . ALA A 1 98 ? 2.901 -8.221 -17.014 1.00 72.25 98 ALA A C 1
ATOM 769 O O . ALA A 1 98 ? 2.431 -8.104 -15.884 1.00 72.25 98 ALA A O 1
ATOM 770 N N . GLN A 1 99 ? 4.150 -7.846 -17.314 1.00 66.81 99 GLN A N 1
ATOM 771 C CA . GLN A 1 99 ? 5.099 -7.315 -16.327 1.00 66.81 99 GLN A CA 1
ATOM 772 C C . GLN A 1 99 ? 4.672 -5.975 -15.704 1.00 66.81 99 GLN A C 1
ATOM 774 O O . GLN A 1 99 ? 5.167 -5.618 -14.638 1.00 66.81 99 GLN A O 1
ATOM 779 N N . GLN A 1 100 ? 3.771 -5.222 -16.343 1.00 70.62 100 GLN A N 1
ATOM 780 C CA . GLN A 1 100 ? 3.275 -3.943 -15.822 1.00 70.62 100 GLN A CA 1
ATOM 781 C C . GLN A 1 100 ? 1.963 -4.069 -15.045 1.00 70.62 100 GLN A C 1
ATOM 783 O O . GLN A 1 100 ? 1.580 -3.117 -14.366 1.00 70.62 100 GLN A O 1
ATOM 788 N N . THR A 1 101 ? 1.272 -5.204 -15.147 1.00 70.12 101 THR A N 1
ATOM 789 C CA . THR A 1 101 ? -0.066 -5.403 -14.569 1.00 70.12 101 THR A CA 1
ATOM 790 C C . THR A 1 101 ? -0.036 -5.304 -13.047 1.00 70.12 101 THR A C 1
ATOM 792 O O . THR A 1 101 ? -0.783 -4.505 -12.491 1.00 70.12 101 THR A O 1
ATOM 795 N N . ASP A 1 102 ? 0.895 -6.006 -12.393 1.00 69.19 102 ASP A N 1
ATOM 796 C CA . ASP A 1 102 ? 1.042 -6.023 -10.928 1.00 69.19 102 ASP A CA 1
ATOM 797 C C . ASP A 1 102 ? 1.279 -4.620 -10.345 1.00 69.19 102 ASP A C 1
ATOM 799 O O . ASP A 1 102 ? 0.759 -4.278 -9.287 1.00 69.19 102 ASP A O 1
ATOM 803 N N . LEU A 1 103 ? 2.045 -3.782 -11.049 1.00 67.19 103 LEU A N 1
ATOM 804 C CA . LEU A 1 103 ? 2.321 -2.405 -10.629 1.00 67.19 103 LEU A CA 1
ATOM 805 C C . LEU A 1 103 ? 1.131 -1.477 -10.919 1.00 67.19 103 LEU A C 1
ATOM 807 O O . LEU A 1 103 ? 0.885 -0.520 -10.191 1.00 67.19 103 LEU A O 1
ATOM 811 N N . ARG A 1 104 ? 0.369 -1.718 -11.987 1.00 71.50 104 ARG A N 1
ATOM 812 C CA . ARG A 1 104 ? -0.767 -0.853 -12.343 1.00 71.50 104 ARG A CA 1
ATOM 813 C C . ARG A 1 104 ? -2.012 -1.146 -11.513 1.00 71.50 104 ARG A C 1
ATOM 815 O O . ARG A 1 104 ? -2.696 -0.210 -11.119 1.00 71.50 104 ARG A O 1
ATOM 822 N N . PHE A 1 105 ? -2.299 -2.418 -11.263 1.00 72.94 105 PHE A N 1
ATOM 823 C CA . PHE A 1 105 ? -3.573 -2.862 -10.695 1.00 72.94 105 PHE A CA 1
ATOM 824 C C . PHE A 1 105 ? -3.441 -3.485 -9.304 1.00 72.94 105 PHE A C 1
ATOM 826 O O . PHE A 1 105 ? -4.453 -3.843 -8.703 1.00 72.94 105 PHE A O 1
ATOM 833 N N . GLY A 1 106 ? -2.219 -3.581 -8.777 1.00 72.62 106 GLY A N 1
ATOM 834 C CA . GLY A 1 106 ? -1.940 -4.307 -7.548 1.00 72.62 106 GLY A CA 1
ATOM 8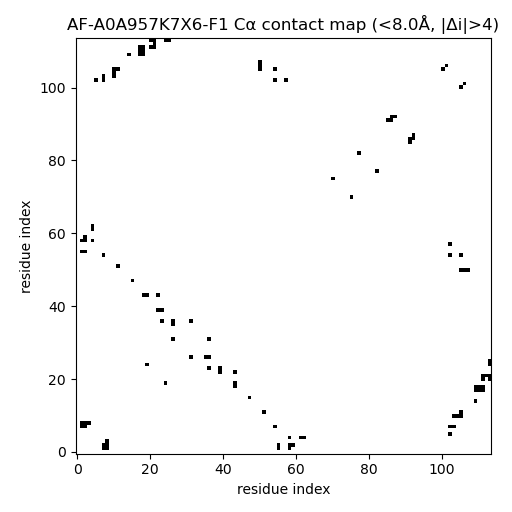35 C C . GLY A 1 106 ? -1.945 -5.819 -7.761 1.00 72.62 106 GLY A C 1
ATOM 836 O O . GLY A 1 106 ? -2.105 -6.321 -8.871 1.00 72.62 106 GLY A O 1
ATOM 837 N N . THR A 1 107 ? -1.727 -6.551 -6.675 1.00 75.25 107 THR A N 1
ATOM 838 C CA . THR A 1 107 ? -1.486 -8.008 -6.708 1.00 75.25 107 THR A CA 1
ATOM 839 C C . THR A 1 107 ? -2.608 -8.821 -6.076 1.00 75.25 107 THR A C 1
ATOM 841 O O . THR A 1 107 ? -2.676 -10.031 -6.272 1.00 75.25 107 THR A O 1
ATOM 844 N N . VAL A 1 108 ? -3.509 -8.153 -5.358 1.00 81.19 108 VAL A N 1
ATOM 845 C CA . VAL A 1 108 ? -4.662 -8.757 -4.681 1.00 81.19 108 VAL A CA 1
ATOM 846 C C . VAL A 1 108 ? -5.926 -8.018 -5.125 1.00 81.19 108 VAL A C 1
ATOM 848 O O . VAL A 1 108 ? -5.897 -6.797 -5.219 1.00 81.19 108 VAL A O 1
ATOM 851 N N . PRO A 1 109 ? -7.050 -8.671 -5.438 1.00 82.69 109 PRO A N 1
ATOM 852 C CA . PRO A 1 109 ? -8.284 -7.935 -5.696 1.00 82.69 109 PRO A CA 1
ATOM 853 C C . PRO A 1 109 ? -8.751 -7.220 -4.419 1.00 82.69 109 PRO A C 1
ATOM 855 O O . PRO A 1 109 ? -8.838 -7.834 -3.362 1.00 82.69 109 PRO A O 1
ATOM 858 N N . VAL A 1 110 ? -9.068 -5.929 -4.527 1.00 82.62 110 VAL A N 1
ATOM 859 C CA . VAL A 1 110 ? -9.690 -5.146 -3.450 1.00 82.62 110 VAL A CA 1
ATOM 860 C C . VAL A 1 110 ? -11.059 -4.695 -3.945 1.00 82.62 110 VAL A C 1
ATOM 862 O O . VAL A 1 110 ? -11.154 -4.076 -5.005 1.00 82.62 110 VAL A O 1
ATOM 865 N N . GLN A 1 111 ? -12.112 -5.038 -3.208 1.00 89.56 111 GLN A N 1
ATOM 866 C CA . GLN A 1 111 ? -13.494 -4.674 -3.522 1.00 89.56 111 GLN A CA 1
ATOM 867 C C . GLN A 1 111 ? -14.100 -3.934 -2.335 1.00 89.56 111 GLN A C 1
ATOM 869 O O . GLN A 1 111 ? -13.831 -4.286 -1.189 1.00 89.56 111 GLN A O 1
ATOM 874 N N . LEU A 1 112 ? -14.898 -2.904 -2.609 1.00 91.06 112 LEU A N 1
ATOM 875 C CA . LEU A 1 112 ? -15.634 -2.178 -1.579 1.00 91.06 112 LEU A CA 1
ATOM 876 C C . LEU A 1 112 ? -16.879 -2.985 -1.188 1.00 91.06 112 LEU A C 1
ATOM 878 O O . LEU A 1 112 ? -17.641 -3.382 -2.068 1.00 91.06 112 LEU A O 1
ATOM 882 N N . THR A 1 113 ? -17.071 -3.226 0.108 1.00 89.94 113 THR A N 1
ATOM 883 C CA . THR A 1 113 ? -18.127 -4.111 0.637 1.00 89.94 113 THR A CA 1
ATOM 884 C C . THR A 1 113 ? -18.989 -3.481 1.737 1.00 89.94 113 THR A C 1
ATOM 886 O O . THR A 1 113 ? -19.836 -4.172 2.295 1.00 89.94 113 THR A O 1
ATOM 889 N N . VAL A 1 114 ? -18.742 -2.217 2.094 1.00 73.62 114 VAL A N 1
ATOM 890 C CA . VAL A 1 114 ? -19.357 -1.505 3.241 1.00 73.62 114 VAL A CA 1
ATOM 891 C C . VAL A 1 114 ? -20.668 -0.784 2.979 1.00 73.62 114 VAL A C 1
ATOM 893 O O . VAL A 1 114 ? -20.909 -0.401 1.817 1.00 73.62 114 VAL A O 1
#

Foldseek 3Di:
DADPPPPLVVLLVVLLVLLCCQQVVVCVVVVHDPVSVVVSVVVSCVVSVVQVVVLRVLRVVVVVVVPPPVCDVVNVVVCVVCVVVQCVDPVSVCVVVVSCCCSNNNDDDRDRDD

Radius of gyration: 19.92 Å; Cα contacts (8 Å, |Δi|>4): 62; chains: 1; bounding box: 48×20×56 Å

Solvent-accessible surface area (backbone atoms only — not comparable to full-atom values): 6733 Å² total; per-residue (Å²): 136,78,63,79,63,87,50,39,62,60,59,48,50,59,51,49,49,38,53,47,44,49,58,44,50,65,42,60,76,69,68,55,56,68,72,56,54,54,54,38,51,54,50,49,47,66,67,46,49,63,56,54,53,50,52,50,53,52,47,54,51,48,49,58,61,70,69,43,88,72,67,49,72,64,56,56,51,47,46,66,66,46,40,67,67,48,55,68,38,67,68,54,42,49,55,57,50,55,73,44,41,50,72,71,69,48,89,62,94,82,76,80,80,113

Sequence (114 aa):
PMSPIRAQGINLALRDVVVAANHLTPLLRDNAPGVQLDAAAARIEAERLPEIRRAQALQLREARGQFNERWKPFLIWLAGTLGPAMGRYAFAQRAWLAQQTDLRFGTVPVQLTV

Mean predicted aligned error: 9.2 Å